Protein 5ILS (pdb70)

Organism: Homo sapiens (NCBI:txid9606)

Foldseek 3Di:
DDDDVNLLVVLAVDCVNVCQKYQPPPAQKIFGNNQQVSQCVVCVVVVNNPTGNVVVVVVVVVCCVVPQKPADPPDDTMIGGHDDPVSVLCVVPVDDNVPDD

Nearest PDB structures (foldseek):
  5ils-assembly1_A  TM=1.010E+00  e=1.008E-20  Homo sapiens
  4co8-assembly1_A  TM=1.002E+00  e=2.000E-18  Homo sapiens
  4avp-assembly2_D  TM=9.724E-01  e=3.808E-17  Homo sapiens
  2ypr-assembly1_A  TM=9.063E-01  e=4.800E-13  Homo sapiens
  1bc8-assembly1_C  TM=9.150E-01  e=1.226E-12  Homo sapiens

Solvent-accessible surface area: 6793 Å² total; per-residue (Å²): 127,60,66,5,34,46,14,0,49,64,20,7,116,64,108,80,18,58,118,1,2,22,86,60,69,164,68,90,9,0,88,1,71,90,20,108,46,0,0,126,76,17,4,115,97,61,130,118,130,68,29,56,26,103,88,3,34,138,39,0,140,135,24,70,109,166,30,18,0,93,78,32,98,88,83,161,60,8,9,83,8,19,120,56,109,127,3,112,87,38,36,58,66,51,100,85,80,205,52,158,228

InterPro domains:
  IPR000418 Ets domain [PF00178] (335-415)
  IPR000418 Ets domain [PR00454] (335-348)
  IPR000418 Ets domain [PR00454] (359-377)
  IPR000418 Ets domain [PR00454] (378-396)
  IPR000418 Ets domain [PR00454] (397-415)
  IPR000418 Ets domain [PS00345] (337-345)
  IPR000418 Ets domain [PS00346] (381-396)
  IPR000418 Ets domain [PS50061] (335-415)
  IPR000418 Ets domain [SM00413] (334-419)
  IPR006715 PEA3-type ETS-domain transcription factor, N-terminal [PF04621] (1-333)
  IPR036388 Winged helix-like DNA-binding domain superfamily [G3DSA:1.10.10.10] (324-441)
  IPR036390 Winged helix DNA-binding domain superfamily [SSF46785] (333-459)
  IPR046328 ETS family [PTHR11849] (162-419)

Structure (mmCIF, N/CA/C/O backbone):
data_5ILS
#
_entry.id   5ILS
#
_cell.length_a   50.186
_cell.length_b   50.186
_cell.length_c   69.332
_cell.angle_alpha   90.000
_cell.angle_beta   90.000
_cell.angle_gamma   120.000
#
_symmetry.space_group_name_H-M   'P 31 2 1'
#
loop_
_entity.id
_entity.type
_entity.pdbx_description
1 polymer 'ETS translocation variant 1'
2 water water
#
loop_
_atom_site.group_PDB
_atom_site.id
_atom_site.type_symbol
_atom_site.label_atom_id
_atom_site.la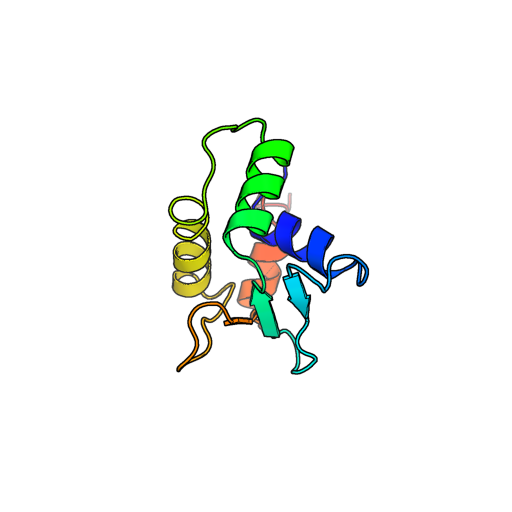bel_alt_id
_atom_site.label_comp_id
_atom_site.label_asym_id
_atom_site.label_entity_id
_atom_site.label_seq_id
_atom_site.pdbx_PDB_ins_code
_atom_site.Cartn_x
_atom_site.Cartn_y
_atom_site.Cartn_z
_atom_site.occupancy
_atom_site.B_iso_or_equiv
_atom_site.auth_seq_id
_atom_site.auth_comp_id
_atom_site.auth_asym_id
_atom_site.auth_atom_id
_atom_site.pdbx_PDB_model_num
ATOM 1 N N . SER A 1 1 ? -19.086 31.234 -18.074 1.00 29.50 334 SER A N 1
ATOM 2 C CA . SER A 1 1 ? -19.514 30.106 -17.253 1.00 31.82 334 SER A CA 1
ATOM 3 C C . SER A 1 1 ? -18.328 29.304 -16.736 1.00 26.47 334 SER A C 1
ATOM 4 O O . SER A 1 1 ? -17.361 29.059 -17.464 1.00 27.12 334 SER A O 1
ATOM 7 N N . LEU A 1 2 ? -18.412 28.892 -15.477 1.00 21.82 335 LEU A N 1
ATOM 8 C CA . LEU A 1 2 ? -17.358 28.084 -14.876 1.00 16.03 335 LEU A CA 1
ATOM 9 C C . LEU A 1 2 ? -17.952 26.927 -14.101 1.00 15.34 335 LEU A C 1
ATOM 10 O O . LEU A 1 2 ? -18.637 27.129 -13.104 1.00 16.70 335 LEU A O 1
ATOM 15 N N . GLN A 1 3 ? -17.709 25.707 -14.546 1.00 12.74 336 GLN A N 1
ATOM 16 C CA . GLN A 1 3 ? -18.199 24.619 -13.727 1.00 16.35 336 GLN A CA 1
ATOM 17 C C . GLN A 1 3 ? -17.058 23.886 -13.055 1.00 10.29 336 GLN A C 1
ATOM 18 O O . GLN A 1 3 ? -15.878 24.171 -13.300 1.00 11.18 336 GLN A O 1
ATOM 24 N N . LEU A 1 4 ? -17.432 22.944 -12.202 1.00 9.85 337 LEU A N 1
ATOM 25 C CA . LEU A 1 4 ? -16.485 22.355 -11.277 1.00 9.05 337 LEU A CA 1
ATOM 26 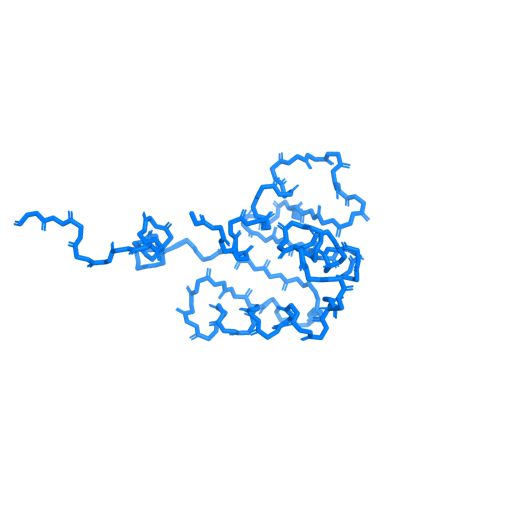C C . LEU A 1 4 ? -15.311 21.701 -11.982 1.00 8.98 337 LEU A C 1
ATOM 27 O O . LEU A 1 4 ? -14.171 21.895 -11.565 1.00 8.65 337 LEU A O 1
ATOM 32 N N . TRP A 1 5 ? -15.556 20.940 -13.050 1.00 7.48 338 TRP A N 1
ATOM 33 C CA . TRP A 1 5 ? -14.420 20.244 -13.668 1.00 8.93 338 TRP A CA 1
ATOM 34 C C . TRP A 1 5 ? -13.379 21.237 -14.168 1.00 8.63 338 TRP A C 1
ATOM 35 O O . TRP A 1 5 ? -12.176 21.005 -14.048 1.00 8.81 338 TRP A O 1
ATOM 46 N N . GLN A 1 6 ? -13.849 22.359 -14.709 1.00 9.83 339 GLN A N 1
ATOM 47 C CA . GLN A 1 6 ? -12.941 23.399 -15.196 1.00 8.91 339 GLN A CA 1
ATOM 48 C C . GLN A 1 6 ? -12.164 24.028 -14.045 1.00 8.56 339 GLN A C 1
ATOM 49 O O . GLN A 1 6 ? -10.953 24.248 -14.143 1.00 8.84 339 GLN A O 1
ATOM 55 N N . PHE A 1 7 ? -12.867 24.314 -12.960 1.00 9.12 340 PHE A N 1
ATOM 56 C CA . PHE A 1 7 ? -12.235 24.863 -11.774 1.00 8.16 340 PHE A CA 1
ATOM 57 C C . PHE A 1 7 ? -11.115 23.944 -11.270 1.00 7.80 340 PHE A C 1
ATOM 58 O O . PHE A 1 7 ? -10.014 24.399 -10.923 1.00 8.47 340 PHE A O 1
ATOM 66 N N . LEU A 1 8 ? -11.401 22.647 -11.209 1.00 7.54 341 LEU A N 1
ATOM 67 C CA . LEU A 1 8 ? -10.385 21.702 -10.768 1.00 8.15 341 LEU A CA 1
ATOM 68 C C . LEU A 1 8 ? -9.164 21.731 -11.680 1.00 8.32 341 LEU A C 1
ATOM 69 O O . LEU A 1 8 ? -8.027 21.726 -11.199 1.00 8.61 341 LEU A O 1
ATOM 74 N N . VAL A 1 9 ? -9.391 21.757 -12.988 1.00 8.31 342 VAL A N 1
ATOM 75 C CA . VAL A 1 9 ? -8.283 21.851 -13.927 1.00 8.15 342 VAL A CA 1
ATOM 76 C C . VAL A 1 9 ? -7.460 23.136 -13.738 1.00 8.31 342 VAL A C 1
ATOM 77 O O . VAL A 1 9 ? -6.229 23.094 -13.794 1.00 8.64 342 VAL A O 1
ATOM 81 N N . ALA A 1 10 ? -8.129 24.262 -13.488 1.00 8.57 343 ALA A N 1
ATOM 82 C CA . ALA A 1 10 ? -7.406 25.499 -13.184 1.00 8.31 343 ALA A CA 1
ATOM 83 C C . ALA A 1 10 ? -6.502 25.354 -11.953 1.00 7.92 343 ALA A C 1
ATOM 84 O O . ALA A 1 10 ? -5.365 25.817 -11.959 1.00 10.22 343 ALA A O 1
ATOM 86 N N . LEU A 1 11 ? -7.007 24.717 -10.900 1.00 8.40 344 LEU A N 1
ATOM 87 C CA . LEU A 1 11 ? -6.194 24.478 -9.702 1.00 7.84 344 LEU A CA 1
ATOM 88 C C . LEU A 1 11 ? -5.047 23.514 -9.996 1.00 8.47 344 LEU A C 1
ATOM 89 O O . LEU A 1 11 ? -3.911 23.730 -9.552 1.00 9.36 344 LEU A O 1
ATOM 94 N N . LEU A 1 12 ? -5.348 22.455 -10.737 1.00 8.15 345 LEU A N 1
ATOM 95 C CA . LEU A 1 12 ? -4.361 21.431 -11.059 1.00 8.68 345 LEU A CA 1
ATOM 96 C C . LEU A 1 12 ? -3.232 21.948 -11.946 1.00 7.82 345 LEU A C 1
ATOM 97 O O . LEU A 1 12 ? -2.104 21.467 -11.860 1.00 10.02 345 LEU A O 1
ATOM 102 N N . ASP A 1 13 ? -3.541 22.919 -12.797 1.00 7.23 346 ASP A N 1
ATOM 103 C CA . ASP A 1 13 ? -2.541 23.430 -13.723 1.00 7.74 346 ASP A CA 1
ATOM 104 C C . ASP A 1 13 ? -1.397 24.129 -12.990 1.00 7.41 346 ASP A C 1
ATOM 105 O O . ASP A 1 13 ? -0.264 24.164 -13.490 1.00 8.23 346 ASP A O 1
ATOM 110 N N . ASP A 1 14 ? -1.690 24.683 -11.816 1.00 7.71 347 ASP A N 1
ATOM 111 C CA . ASP A 1 14 ? -0.695 25.407 -11.034 1.00 9.50 347 ASP A CA 1
ATOM 112 C C . ASP A 1 14 ? -0.097 24.448 -9.993 1.00 10.22 347 ASP A C 1
ATOM 113 O O . ASP A 1 14 ? -0.768 24.088 -9.022 1.00 9.84 347 ASP A O 1
ATOM 118 N N . PRO A 1 15 ? 1.167 24.031 -10.183 1.00 9.25 348 PRO A N 1
ATOM 119 C CA . PRO A 1 15 ? 1.702 23.023 -9.257 1.00 11.05 348 PRO A CA 1
ATOM 120 C C . PRO A 1 15 ? 1.924 23.561 -7.844 1.00 13.61 348 PRO A C 1
ATOM 121 O O . PRO A 1 15 ? 2.148 22.768 -6.921 1.00 14.92 348 PRO A O 1
ATOM 125 N N . SER A 1 16 ? 1.853 24.873 -7.661 1.00 12.43 349 SER A N 1
ATOM 126 C CA . SER A 1 16 ? 1.973 25.436 -6.321 1.00 15.21 349 SER A CA 1
ATOM 127 C C . SER A 1 16 ? 0.747 25.119 -5.457 1.00 12.47 349 SER A C 1
ATOM 128 O O . SER A 1 16 ? 0.724 25.417 -4.260 1.00 14.95 349 SER A O 1
ATOM 131 N N . ASN A 1 17 ? -0.268 24.499 -6.056 1.00 10.74 350 ASN A N 1
ATOM 132 C CA . ASN A 1 17 ? -1.432 24.028 -5.310 1.00 11.40 350 ASN A CA 1
ATOM 133 C C . ASN A 1 17 ? -1.322 22.564 -4.888 1.00 8.23 350 ASN A C 1
ATOM 134 O O . ASN A 1 17 ? -2.287 22.005 -4.358 1.00 9.48 350 ASN A O 1
ATOM 139 N N A SER A 1 18 ? -0.146 21.979 -5.097 0.48 9.38 351 SER A N 1
ATOM 140 N N B SER A 1 18 ? -0.158 21.958 -5.116 0.52 9.63 351 SER A N 1
ATOM 141 C CA A SER A 1 18 ? 0.072 20.543 -4.935 0.48 10.63 351 SER A CA 1
ATOM 142 C CA B SER A 1 18 ? 0.021 20.515 -4.935 0.52 10.23 351 SER A CA 1
ATOM 143 C C A SER A 1 18 ? -0.201 20.032 -3.526 0.48 12.05 351 SER A C 1
ATOM 144 C C B SER A 1 18 ? -0.246 20.027 -3.518 0.52 12.11 351 SER A C 1
ATOM 145 O O A SER A 1 18 ? -0.398 18.837 -3.332 0.48 13.31 351 SER A O 1
ATOM 146 O O B SER A 1 18 ? -0.479 18.842 -3.310 0.52 13.81 351 SER A O 1
ATOM 151 N N . HIS A 1 19 ? -0.201 20.928 -2.545 1.00 10.07 352 HIS A N 1
ATOM 152 C CA . HIS A 1 19 ? -0.430 20.536 -1.158 1.00 10.25 352 HIS A CA 1
ATOM 153 C C . HIS A 1 19 ? -1.915 20.329 -0.852 1.00 11.59 352 HIS A C 1
ATOM 154 O O . HIS A 1 19 ? -2.268 19.856 0.234 1.00 13.35 352 HIS A O 1
ATOM 161 N N . PHE A 1 20 ? -2.798 20.686 -1.785 1.00 10.33 353 PHE A N 1
ATOM 162 C CA . PHE A 1 20 ? -4.212 20.362 -1.614 1.00 9.43 353 PHE A CA 1
ATOM 163 C C . PHE A 1 20 ? -4.882 19.661 -2.791 1.00 9.66 353 PHE A C 1
ATOM 164 O O . PHE A 1 20 ? -5.897 18.997 -2.602 1.00 10.27 353 PHE A O 1
ATOM 172 N N . ILE A 1 21 ? -4.323 19.803 -3.991 1.00 9.94 354 ILE A N 1
ATOM 173 C CA . ILE A 1 21 ? -4.842 19.090 -5.154 1.00 9.51 354 ILE A CA 1
ATOM 174 C C . ILE A 1 21 ? -3.720 18.942 -6.174 1.00 9.71 354 ILE A C 1
ATOM 175 O O . ILE A 1 21 ? -2.984 19.897 -6.426 1.00 11.26 354 ILE A O 1
ATOM 180 N N . ALA A 1 22 ? -3.570 17.750 -6.749 1.00 9.47 355 ALA A N 1
ATOM 181 C CA . ALA A 1 22 ? -2.415 17.514 -7.605 1.00 10.28 355 ALA A CA 1
ATOM 182 C C . ALA A 1 22 ? -2.665 16.465 -8.667 1.00 11.23 355 ALA A C 1
ATOM 183 O O . ALA A 1 22 ? -3.325 15.464 -8.408 1.00 11.77 355 ALA A O 1
ATOM 185 N N . TRP A 1 23 ? -2.106 16.689 -9.855 1.00 10.61 356 TRP A N 1
ATOM 186 C CA . TRP A 1 23 ? -1.992 15.626 -10.849 1.00 11.11 356 TRP A CA 1
ATOM 187 C C . TRP A 1 23 ? -1.035 14.611 -10.246 1.00 13.39 356 TRP A C 1
ATOM 188 O O . TRP A 1 23 ? 0.051 14.985 -9.786 1.00 14.84 356 TRP A O 1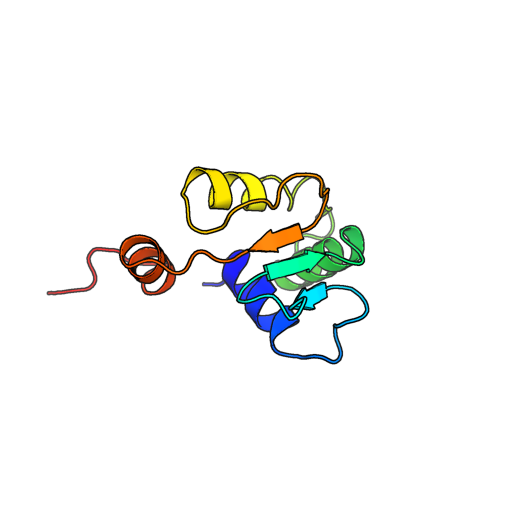
ATOM 199 N N . THR A 1 24 ? -1.413 13.337 -10.232 1.00 12.54 357 THR A N 1
ATOM 200 C CA . THR A 1 24 ? -0.591 12.336 -9.553 1.00 15.54 357 THR A CA 1
ATOM 201 C C . THR A 1 24 ? 0.623 11.925 -10.382 1.00 17.72 357 THR A C 1
ATOM 202 O O . THR A 1 24 ? 1.592 11.384 -9.849 1.00 19.76 357 THR A O 1
ATOM 209 N N . GLY A 1 25 ? 0.563 12.159 -11.686 1.00 15.56 358 GLY A N 1
ATOM 210 C CA . GLY A 1 25 ? 1.634 11.738 -12.574 1.00 18.54 358 GLY A CA 1
ATOM 211 C C . GLY A 1 25 ? 1.274 10.499 -13.377 1.00 24.18 358 GLY A C 1
ATOM 212 O O . GLY A 1 25 ? 1.980 10.129 -14.316 1.00 25.91 358 GLY A O 1
ATOM 213 N N . ARG A 1 26 ? 0.180 9.847 -13.002 1.00 17.33 359 ARG A N 1
ATOM 214 C CA . ARG A 1 26 ? -0.336 8.711 -13.756 1.00 17.53 359 ARG A CA 1
ATOM 215 C C . ARG A 1 26 ? -1.395 9.187 -14.747 1.00 16.05 359 ARG A C 1
ATOM 216 O O . ARG A 1 26 ? -2.587 9.229 -14.426 1.00 16.73 359 ARG A O 1
ATOM 224 N N . GLY A 1 27 ? -0.959 9.547 -15.951 1.00 15.32 360 GLY A N 1
ATOM 225 C CA . GLY A 1 27 ? -1.880 10.005 -16.978 1.00 14.35 360 GLY A CA 1
ATOM 226 C C . GLY A 1 27 ? -2.676 11.222 -16.536 1.00 13.36 360 GLY A C 1
ATOM 227 O O . GLY A 1 27 ? -2.099 12.250 -16.165 1.00 13.32 360 GLY A O 1
ATOM 228 N N A MET A 1 28 ? -4.001 11.101 -16.569 0.67 13.16 361 MET A N 1
ATOM 229 N N B MET A 1 28 ? -4.000 11.098 -16.566 0.33 12.87 361 MET A N 1
ATOM 230 C CA A MET A 1 28 ? -4.897 12.196 -16.203 0.67 11.50 361 MET A CA 1
ATOM 231 C CA B MET A 1 28 ? -4.895 12.196 -16.211 0.33 11.72 361 MET A CA 1
ATOM 232 C C A MET A 1 28 ? -5.477 12.014 -14.804 0.67 11.06 361 MET A C 1
ATOM 233 C C B MET A 1 28 ? -5.471 12.023 -14.806 0.33 11.22 361 MET A C 1
ATOM 234 O O A MET A 1 28 ? -6.529 12.571 -14.473 0.67 10.74 361 MET A O 1
ATOM 235 O O B MET A 1 28 ? -6.517 12.586 -14.478 0.33 10.84 361 MET A O 1
ATOM 244 N N . GLU A 1 29 ? -4.782 11.246 -13.976 1.00 11.41 362 GLU A N 1
ATOM 245 C CA . GLU A 1 29 ? -5.222 10.994 -12.611 1.00 12.00 362 GLU A CA 1
ATOM 246 C C . GLU A 1 29 ? -4.882 12.181 -11.709 1.00 11.58 362 GLU A C 1
ATOM 247 O O . GLU A 1 29 ? -3.822 12.793 -11.849 1.00 11.64 362 GLU A O 1
ATOM 253 N N . PHE A 1 30 ? -5.795 12.524 -10.803 1.00 9.81 363 PHE A N 1
ATOM 254 C CA . PHE A 1 30 ? -5.557 13.596 -9.842 1.00 9.53 363 PHE A CA 1
ATOM 255 C C . PHE A 1 30 ? -6.081 13.187 -8.481 1.00 9.61 363 PHE A C 1
ATOM 256 O O . PHE A 1 30 ? -6.965 12.330 -8.370 1.00 11.21 363 PHE A O 1
ATOM 264 N N . LYS A 1 31 ? -5.519 13.799 -7.446 1.00 10.63 364 LYS A N 1
ATOM 265 C CA . LYS A 1 31 ? -5.901 13.493 -6.072 1.00 11.01 364 LYS A CA 1
ATOM 266 C C . LYS A 1 31 ? -6.291 14.761 -5.335 1.00 11.81 364 LYS A C 1
ATOM 267 O O . LYS A 1 31 ? -5.627 15.802 -5.443 1.00 11.61 364 LYS A O 1
ATOM 273 N N . LEU A 1 32 ? -7.382 14.669 -4.585 1.00 11.43 365 LEU A N 1
ATOM 274 C CA . LEU A 1 32 ? -7.779 15.740 -3.691 1.00 12.46 365 LEU A CA 1
ATOM 275 C C . LEU A 1 32 ? -7.069 15.460 -2.382 1.00 13.01 365 LEU A C 1
ATOM 276 O O . LEU A 1 32 ? -7.533 14.663 -1.559 1.00 14.43 365 LEU A O 1
ATOM 281 N N . ILE A 1 33 ? -5.925 16.103 -2.205 1.00 11.95 366 ILE A N 1
ATOM 282 C CA . ILE A 1 33 ? -5.099 15.894 -1.031 1.00 12.89 366 ILE A CA 1
ATOM 283 C C . ILE A 1 33 ? -5.759 16.481 0.210 1.00 13.29 366 ILE A C 1
ATOM 284 O O . ILE A 1 33 ? -5.705 15.891 1.291 1.00 14.32 366 ILE A O 1
ATOM 289 N N . GLU A 1 34 ? -6.399 17.637 0.052 1.00 11.51 367 GLU A N 1
ATOM 290 C CA . GLU A 1 34 ? -7.181 18.237 1.125 1.00 13.38 367 GLU A CA 1
ATOM 291 C C . GLU A 1 34 ? -8.569 18.563 0.599 1.00 12.69 367 GLU A C 1
ATOM 292 O O . GLU A 1 34 ? -8.816 19.681 0.143 1.00 11.79 367 GLU A O 1
ATOM 298 N N . PRO A 1 35 ? -9.480 17.581 0.657 1.00 10.55 368 PRO A N 1
ATOM 299 C CA . PRO A 1 35 ? -10.802 17.751 0.048 1.00 11.63 368 PRO A CA 1
ATOM 300 C C . PRO A 1 35 ? -11.562 18.972 0.550 1.00 12.19 368 PRO A C 1
ATOM 301 O O . PRO A 1 35 ? -12.196 19.659 -0.255 1.00 11.13 368 PRO A O 1
ATOM 305 N N . GLU A 1 36 ? -11.510 19.263 1.845 1.00 11.67 369 GLU A N 1
ATOM 306 C CA . GLU A 1 36 ? -12.241 20.421 2.338 1.00 11.19 369 GLU A CA 1
ATOM 307 C C . GLU A 1 36 ? -11.612 21.742 1.896 1.00 10.61 369 GLU A C 1
ATOM 308 O O . GLU A 1 36 ? -12.311 22.746 1.775 1.00 11.70 369 GLU A O 1
ATOM 314 N N . GLU A 1 37 ? -10.303 21.750 1.646 1.00 11.16 370 GLU A N 1
ATOM 315 C CA . GLU A 1 37 ? -9.673 22.959 1.122 1.00 9.77 370 GLU A CA 1
ATOM 316 C C . GLU A 1 37 ? -10.059 23.212 -0.339 1.00 10.33 370 GLU A C 1
ATOM 317 O O . GLU A 1 37 ? -10.308 24.354 -0.739 1.00 11.90 370 GLU A O 1
ATOM 323 N N . VAL A 1 38 ? -10.116 22.143 -1.132 1.00 9.66 371 VAL A N 1
ATOM 324 C CA . VAL A 1 38 ? -10.626 22.266 -2.497 1.00 10.27 371 VAL A CA 1
ATOM 325 C C . VAL A 1 38 ? -12.050 22.836 -2.452 1.00 9.51 371 VAL A C 1
ATOM 326 O O . VAL A 1 38 ? -12.395 23.759 -3.200 1.00 9.60 371 VAL A O 1
ATOM 330 N N . ALA A 1 39 ? -12.868 22.311 -1.544 1.00 10.32 372 ALA A N 1
ATOM 331 C CA . ALA A 1 39 ? -14.236 22.791 -1.412 1.00 10.61 372 ALA A CA 1
ATOM 332 C C . ALA A 1 39 ? -14.292 24.244 -0.955 1.00 10.61 372 ALA A C 1
ATOM 333 O O . ALA A 1 39 ? -15.115 25.022 -1.441 1.00 10.96 372 ALA A O 1
ATOM 335 N N . ARG A 1 40 ? -13.430 24.612 -0.015 1.00 10.86 373 ARG A N 1
ATOM 336 C CA . ARG A 1 40 ? -13.393 25.994 0.442 1.00 11.74 373 ARG A CA 1
ATOM 337 C C . ARG A 1 40 ? -13.093 26.944 -0.714 1.00 12.47 373 ARG A C 1
ATOM 338 O O . ARG A 1 40 ? -13.728 27.993 -0.857 1.00 13.67 373 ARG A O 1
ATOM 346 N N . ARG A 1 41 ? -12.126 26.578 -1.547 1.00 12.59 374 ARG A N 1
ATOM 347 C CA . ARG A 1 41 ? -11.777 27.421 -2.682 1.00 11.91 374 ARG A CA 1
ATOM 348 C C . ARG A 1 41 ? -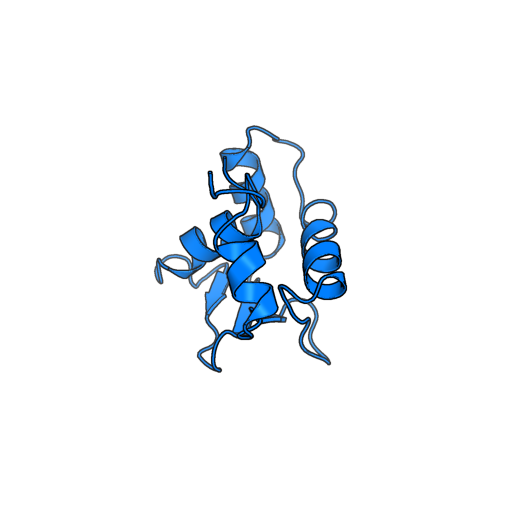12.888 27.493 -3.729 1.00 10.35 374 ARG A C 1
ATOM 349 O O . ARG A 1 41 ? -13.107 28.539 -4.342 1.00 12.27 374 ARG A O 1
ATOM 357 N N . TRP A 1 42 ? -13.597 26.386 -3.936 1.00 9.97 375 TRP A N 1
ATOM 358 C CA . TRP A 1 42 ? -14.734 26.380 -4.853 1.00 10.51 375 TRP A CA 1
ATOM 359 C C . TRP A 1 42 ? -15.821 27.321 -4.328 1.00 10.04 375 TRP A C 1
ATOM 360 O O . TRP A 1 42 ? -16.442 28.066 -5.095 1.00 11.79 375 TRP A O 1
ATOM 371 N N . GLY A 1 43 ? -16.027 27.311 -3.014 1.00 9.26 376 GLY A N 1
ATOM 372 C CA . GLY A 1 43 ? -16.994 28.197 -2.384 1.00 10.65 376 GLY A CA 1
ATOM 373 C C . GLY A 1 43 ? -16.633 29.660 -2.555 1.00 12.83 376 GLY A C 1
ATOM 374 O O . GLY A 1 43 ? -17.502 30.502 -2.771 1.00 12.38 376 GLY A O 1
ATOM 375 N N . ILE A 1 44 ? -15.350 29.977 -2.434 1.00 13.85 377 ILE A N 1
ATOM 376 C CA . ILE A 1 44 ? -14.904 31.342 -2.681 1.00 14.82 377 ILE A CA 1
ATOM 377 C C . ILE A 1 44 ? -15.161 31.719 -4.143 1.00 13.60 377 ILE A C 1
ATOM 378 O O . ILE A 1 44 ? -15.708 32.786 -4.444 1.00 16.40 377 ILE A O 1
ATOM 383 N N . GLN A 1 45 ? -14.778 30.830 -5.053 1.00 12.13 378 GLN A N 1
ATOM 384 C CA . GLN A 1 45 ? -14.984 31.070 -6.471 1.00 13.18 378 GLN A CA 1
ATOM 385 C C . GLN A 1 45 ? -16.442 31.362 -6.828 1.00 13.59 378 GLN A C 1
ATOM 386 O O . GLN A 1 45 ? -16.721 32.237 -7.645 1.00 16.49 378 GLN A O 1
ATOM 392 N N . LYS A 1 46 ? -17.371 30.628 -6.214 1.00 12.60 379 LYS A N 1
ATOM 393 C CA . LYS A 1 46 ? -18.788 30.720 -6.570 1.00 12.43 379 LYS A CA 1
ATOM 394 C C . LYS A 1 46 ? -19.609 31.577 -5.604 1.00 12.26 379 LYS A C 1
ATOM 395 O O . LYS A 1 46 ? -20.832 31.661 -5.732 1.00 14.43 379 LYS A O 1
ATOM 401 N N A ASN A 1 47 ? -18.930 32.226 -4.660 0.71 13.45 380 ASN A N 1
ATOM 402 N N B ASN A 1 47 ? -18.936 32.189 -4.632 0.29 13.62 380 ASN A N 1
ATOM 403 C CA A ASN A 1 47 ? -19.604 32.982 -3.607 0.71 14.75 380 ASN A CA 1
ATOM 404 C CA B ASN A 1 47 ? -19.612 32.999 -3.621 0.29 14.82 380 ASN A CA 1
ATOM 405 C C A ASN A 1 47 ? -20.665 32.137 -2.916 0.71 13.62 380 ASN A C 1
ATOM 406 C C B ASN A 1 47 ? -20.618 32.187 -2.804 0.29 14.19 380 ASN A C 1
ATOM 407 O O A ASN A 1 47 ? -21.825 32.539 -2.786 0.71 15.37 380 ASN A O 1
ATOM 408 O O B ASN A 1 47 ? -21.693 32.676 -2.455 0.29 15.17 380 ASN A O 1
ATOM 417 N N . ARG A 1 48 ? -20.252 30.944 -2.506 1.00 13.27 381 ARG A N 1
ATOM 418 C CA . ARG A 1 48 ? -21.099 30.033 -1.751 1.00 12.83 381 ARG A CA 1
ATOM 419 C C . ARG A 1 48 ? -20.346 29.685 -0.470 1.00 12.84 381 ARG A C 1
ATOM 420 O O . ARG A 1 48 ? -19.666 28.660 -0.399 1.00 12.32 381 ARG A O 1
ATOM 428 N N . PRO A 1 49 ? -20.453 30.550 0.552 1.00 13.25 382 PRO A N 1
ATOM 429 C CA . PRO A 1 49 ? -19.633 30.368 1.753 1.00 15.76 382 PRO A CA 1
ATOM 430 C C . PRO A 1 49 ? -19.942 29.083 2.519 1.00 14.10 382 PRO A C 1
ATOM 431 O O . PRO A 1 49 ? -19.103 28.652 3.310 1.00 14.89 382 PRO A O 1
ATOM 435 N N . ALA A 1 50 ? -21.103 28.477 2.293 1.00 13.35 383 ALA A N 1
ATOM 436 C CA . ALA A 1 50 ? -21.432 27.226 2.971 1.00 12.49 383 ALA A CA 1
ATOM 437 C C . ALA A 1 50 ? -21.066 25.995 2.140 1.00 11.02 383 ALA A C 1
ATOM 438 O O . ALA A 1 50 ? -21.524 24.893 2.430 1.00 11.92 383 ALA A O 1
ATOM 440 N N . MET A 1 51 ? -20.240 26.184 1.114 1.00 10.86 384 MET A N 1
ATOM 441 C CA . MET A 1 51 ? -19.729 25.066 0.341 1.00 12.17 384 MET A CA 1
ATOM 442 C C . MET A 1 51 ? -18.907 24.153 1.241 1.00 12.41 384 MET A C 1
ATOM 443 O O . MET A 1 51 ? -18.227 24.619 2.159 1.00 13.84 384 MET A O 1
ATOM 448 N N . ASN A 1 52 ? -18.959 22.854 0.976 1.00 10.56 385 ASN A N 1
ATOM 449 C CA . ASN A 1 52 ? -18.122 21.897 1.684 1.00 9.77 385 ASN A CA 1
ATOM 450 C C . ASN A 1 52 ? -17.891 20.702 0.778 1.00 9.27 385 ASN A C 1
ATOM 451 O O . ASN A 1 52 ? -18.440 20.644 -0.336 1.00 9.22 385 ASN A O 1
ATOM 456 N N . TYR A 1 53 ? -17.074 19.755 1.215 1.00 9.00 386 TYR A N 1
ATOM 457 C CA . TYR A 1 53 ? -16.782 18.631 0.347 1.00 9.58 386 TYR A CA 1
ATOM 458 C C . TYR A 1 53 ? -17.987 17.729 0.080 1.00 10.09 386 TYR A C 1
ATOM 459 O O . TYR A 1 53 ? -18.107 17.176 -1.015 1.00 10.03 386 TYR A O 1
ATOM 468 N N . ASP A 1 54 ? -18.881 17.580 1.053 1.00 10.31 387 ASP A N 1
ATOM 469 C CA . ASP A 1 54 ? -20.062 16.769 0.835 1.00 9.56 387 ASP A CA 1
ATOM 470 C C . ASP A 1 54 ? -20.802 17.284 -0.398 1.00 9.92 387 ASP A C 1
ATOM 471 O O . ASP A 1 54 ? -21.193 16.501 -1.280 1.00 9.75 387 ASP A O 1
ATOM 476 N N . LYS A 1 55 ? -20.994 18.597 -0.450 1.00 7.86 388 LYS A N 1
ATOM 477 C CA . LYS A 1 55 ? -21.658 19.225 -1.588 1.00 9.06 388 LYS A CA 1
ATOM 478 C C . LYS A 1 55 ? -20.869 19.068 -2.881 1.00 9.46 388 LYS A C 1
ATOM 479 O O . LYS A 1 55 ? -21.416 18.664 -3.913 1.00 10.38 388 LYS A O 1
ATOM 485 N N . LEU A 1 56 ? -19.587 19.410 -2.840 1.00 8.68 389 LEU A N 1
ATOM 486 C CA . LEU A 1 56 ? -18.741 19.318 -4.023 1.00 9.42 389 LEU A CA 1
ATOM 487 C C . LEU A 1 56 ? -18.713 17.889 -4.569 1.00 9.92 389 LEU A C 1
ATOM 488 O O . LEU A 1 56 ? -18.749 17.676 -5.786 1.00 10.48 389 LEU A O 1
ATOM 493 N N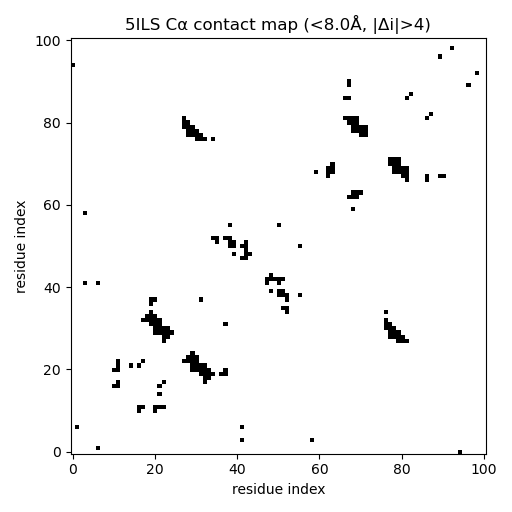 A SER A 1 57 ? -18.666 16.909 -3.674 0.88 10.02 390 SER A N 1
ATOM 494 N N B SER A 1 57 ? -18.683 16.919 -3.660 0.12 10.57 390 SER A N 1
ATOM 495 C CA A SER A 1 57 ? -18.542 15.513 -4.080 0.88 11.16 390 SER A CA 1
ATOM 496 C CA B SER A 1 57 ? -18.570 15.507 -4.022 0.12 11.31 390 SER A CA 1
ATOM 497 C C A SER A 1 57 ? -19.709 15.030 -4.939 0.88 9.73 390 SER A C 1
ATOM 498 C C B SER A 1 57 ? -19.722 14.999 -4.888 0.12 10.37 390 SER A C 1
ATOM 499 O O A SER A 1 57 ? -19.545 14.105 -5.736 0.88 10.58 390 SER A O 1
ATOM 500 O O B SER A 1 57 ? -19.558 14.031 -5.632 0.12 10.56 390 SER A O 1
ATOM 505 N N . ARG A 1 58 ? -20.885 15.636 -4.787 1.00 8.87 391 ARG A N 1
ATOM 506 C CA . ARG A 1 58 ? -22.015 15.250 -5.627 1.00 9.17 391 ARG A CA 1
ATOM 507 C C . ARG A 1 58 ? -21.682 15.460 -7.094 1.00 8.42 391 ARG A C 1
ATOM 508 O O . ARG A 1 58 ? -22.038 14.642 -7.939 1.00 9.72 391 ARG A O 1
ATOM 516 N N . SER A 1 59 ? -20.983 16.552 -7.395 1.00 8.14 392 SER A N 1
ATOM 517 C CA . SER A 1 59 ? -20.610 16.838 -8.774 1.00 8.70 392 SER A CA 1
ATOM 518 C C . SER A 1 59 ? -19.580 15.845 -9.297 1.00 9.74 392 SER A C 1
ATOM 519 O O . SER A 1 59 ? -19.640 15.445 -10.458 1.00 9.24 392 SER A O 1
ATOM 522 N N . LEU A 1 60 ? -18.639 15.435 -8.448 1.00 8.68 393 LEU A N 1
ATOM 523 C CA . LEU A 1 60 ? -17.689 14.405 -8.859 1.00 9.35 393 LEU A CA 1
ATOM 524 C C . LEU A 1 60 ? -18.427 13.129 -9.256 1.00 8.36 393 LEU A C 1
ATOM 525 O O . LEU A 1 60 ? -18.111 12.530 -10.288 1.00 9.30 393 LEU A O 1
ATOM 530 N N . ARG A 1 61 ? -19.420 12.718 -8.464 1.00 8.38 394 ARG A N 1
ATOM 531 C CA . ARG A 1 61 ? -20.211 11.545 -8.810 1.00 9.25 394 A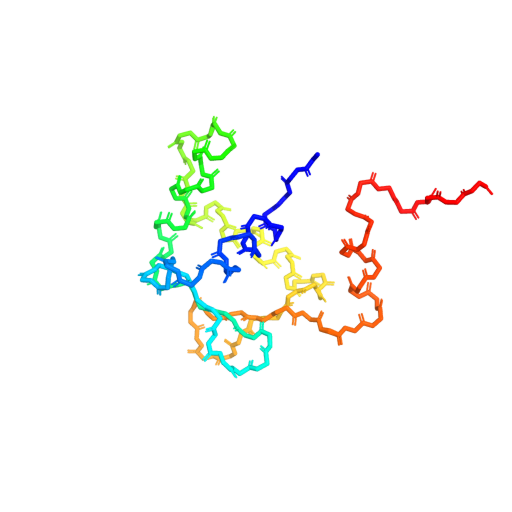RG A CA 1
ATOM 532 C C . ARG A 1 61 ? -20.995 11.743 -10.102 1.00 9.92 394 ARG A C 1
ATOM 533 O O . ARG A 1 61 ? -21.049 10.841 -10.938 1.00 9.73 394 ARG A O 1
ATOM 541 N N . TYR A 1 62 ? -21.607 12.910 -10.279 1.00 7.69 395 TYR A N 1
ATOM 542 C CA . TYR A 1 62 ? -22.295 13.174 -11.541 1.00 6.98 395 TYR A CA 1
ATOM 543 C C . TYR A 1 62 ? -21.335 13.041 -12.732 1.00 8.97 395 TYR A C 1
ATOM 544 O O . TYR A 1 62 ? -21.699 12.487 -13.775 1.00 8.04 395 TYR A O 1
ATOM 553 N N . TYR A 1 63 ? -20.118 13.554 -12.584 1.00 8.52 396 TYR A N 1
ATOM 554 C CA . TYR A 1 63 ? -19.145 13.461 -13.669 1.00 7.30 396 TYR A CA 1
ATOM 555 C C . TYR A 1 63 ? -18.718 12.031 -13.937 1.00 8.10 396 TYR A C 1
ATOM 556 O O . TYR A 1 63 ? -18.551 11.649 -15.105 1.00 9.90 396 TYR A O 1
ATOM 565 N N . TYR A 1 64 ? -18.501 11.219 -12.907 1.00 8.53 397 TYR A N 1
ATOM 566 C CA . TYR A 1 64 ? -18.108 9.864 -13.255 1.00 9.41 397 TYR A CA 1
ATOM 567 C C . TYR A 1 64 ? -19.272 9.018 -13.749 1.00 12.05 397 TYR A C 1
ATOM 568 O O . TYR A 1 64 ? -19.085 8.164 -14.614 1.00 11.67 397 TYR A O 1
ATOM 577 N N . GLU A 1 65 ? -20.481 9.293 -13.275 1.00 9.68 398 GLU A N 1
ATOM 578 C CA . GLU A 1 65 ? -21.639 8.606 -13.841 1.00 11.84 398 GLU A CA 1
ATOM 579 C C . GLU A 1 65 ? -21.820 8.944 -15.327 1.00 11.90 398 GLU A C 1
ATOM 580 O O . GLU A 1 65 ? -22.302 8.105 -16.103 1.00 14.06 398 GLU A O 1
ATOM 586 N N . LYS A 1 66 ? -21.418 10.149 -15.729 1.00 10.92 399 LYS A N 1
ATOM 587 C CA . LYS A 1 66 ? -21.510 10.569 -17.126 1.00 11.47 399 LYS A CA 1
ATOM 588 C C . LYS A 1 66 ? -20.278 10.204 -17.943 1.00 11.32 399 LYS A C 1
ATOM 589 O O . LYS A 1 66 ? -20.245 10.435 -19.158 1.00 10.96 399 LYS A O 1
ATOM 595 N N . GLY A 1 67 ? -19.263 9.642 -17.299 1.00 11.37 400 GLY A N 1
ATOM 596 C CA . GLY A 1 67 ? -18.061 9.252 -18.020 1.00 10.08 400 GLY A CA 1
ATOM 597 C C . GLY A 1 67 ? -17.166 10.408 -18.437 1.00 9.72 400 GLY A C 1
ATOM 598 O O . GLY A 1 67 ? -16.393 10.291 -19.396 1.00 9.96 400 GLY A O 1
ATOM 599 N N . ILE A 1 68 ? -17.247 11.518 -17.710 1.00 10.77 401 ILE A N 1
ATOM 600 C CA . ILE A 1 68 ? -16.337 12.638 -17.892 1.00 11.28 401 ILE A CA 1
ATOM 601 C C . ILE A 1 68 ? -15.123 12.428 -16.989 1.00 10.14 401 ILE A C 1
ATOM 602 O O . ILE A 1 68 ? -14.004 12.813 -17.328 1.00 11.11 401 ILE A O 1
ATOM 607 N N . MET A 1 69 ? -15.363 11.804 -15.841 1.00 9.48 402 MET A N 1
ATOM 608 C CA . MET A 1 69 ? -14.294 11.375 -14.946 1.00 9.04 402 MET A CA 1
ATOM 609 C C . MET A 1 69 ? -14.483 9.903 -14.676 1.00 9.97 402 MET A C 1
ATOM 610 O O . MET A 1 69 ? -15.543 9.335 -14.988 1.00 11.63 402 MET A O 1
ATOM 615 N N . GLN A 1 70 ? -13.454 9.279 -14.121 1.00 10.76 403 GLN A N 1
ATOM 616 C CA . GLN A 1 70 ? -13.609 7.972 -13.505 1.00 12.12 403 GLN A CA 1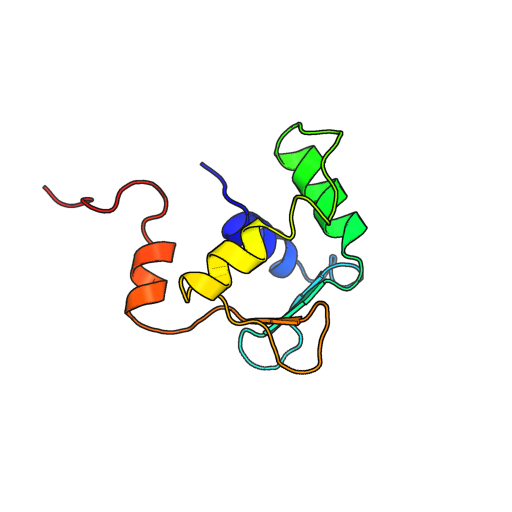
ATOM 617 C C . GLN A 1 70 ? -13.083 8.050 -12.088 1.00 14.60 403 GLN A C 1
ATOM 618 O O . GLN A 1 70 ? -12.129 8.769 -11.809 1.00 14.68 403 GLN A O 1
ATOM 624 N N A LYS A 1 71 ? -13.707 7.319 -11.171 0.49 13.10 404 LYS A N 1
ATOM 625 N N B LYS A 1 71 ? -13.724 7.321 -11.185 0.51 13.21 404 LYS A N 1
ATOM 626 C CA A LYS A 1 71 ? -13.212 7.283 -9.802 0.49 14.31 404 LYS A CA 1
ATOM 627 C CA B LYS A 1 71 ? -13.235 7.224 -9.825 0.51 14.35 404 LYS A CA 1
ATOM 628 C C A LYS A 1 71 ? -12.319 6.064 -9.615 0.49 16.26 404 LYS A C 1
ATOM 629 C C B LYS A 1 71 ? -12.239 6.078 -9.796 0.51 16.17 404 LYS A C 1
ATOM 630 O O A LYS A 1 71 ? -12.737 4.934 -9.865 0.49 19.57 404 LYS A O 1
ATOM 631 O O B LYS A 1 71 ? -12.497 5.009 -10.350 0.51 15.78 404 LYS A O 1
ATOM 642 N N . VAL A 1 72 ? -11.087 6.304 -9.180 1.00 17.91 405 VAL A N 1
ATOM 643 C CA . VAL A 1 72 ? -10.084 5.256 -9.082 1.00 24.68 405 VAL A CA 1
ATOM 644 C C . VAL A 1 72 ? -10.396 4.292 -7.938 1.00 26.97 405 VAL A C 1
ATOM 645 O O . VAL A 1 72 ? -10.636 4.708 -6.803 1.00 26.61 405 VAL A O 1
ATOM 649 N N . ALA A 1 73 ? -10.407 3.001 -8.260 1.00 32.63 406 ALA A N 1
ATOM 650 C CA . ALA A 1 73 ? -10.803 1.962 -7.312 1.00 39.50 406 ALA A CA 1
ATOM 651 C C . ALA A 1 73 ? -9.848 1.844 -6.128 1.00 40.40 406 ALA A C 1
ATOM 652 O O . ALA A 1 73 ? -8.630 1.903 -6.293 1.00 41.50 406 ALA A O 1
ATOM 654 N N . GLY A 1 74 ? -10.414 1.670 -4.937 1.00 38.09 407 GLY A N 1
ATOM 655 C CA . GLY A 1 74 ? -9.628 1.498 -3.729 1.00 41.52 407 GLY A CA 1
ATOM 656 C C . GLY A 1 74 ? -9.309 2.810 -3.040 1.00 45.55 407 GLY A C 1
ATOM 657 O O . GLY A 1 74 ? -8.938 2.832 -1.867 1.00 51.61 407 GLY A O 1
ATOM 658 N N . GLU A 1 75 ? -9.461 3.907 -3.774 1.00 38.95 408 GLU A N 1
ATOM 659 C CA . GLU A 1 75 ? -9.151 5.234 -3.256 1.00 37.23 408 GLU A CA 1
ATOM 660 C C . GLU A 1 75 ? -10.413 5.979 -2.844 1.00 35.85 408 GLU A C 1
ATOM 661 O O . GLU A 1 75 ? -11.513 5.660 -3.299 1.00 38.64 408 GLU A O 1
ATOM 667 N N . ARG A 1 76 ? -10.247 6.979 -1.986 1.00 29.11 409 ARG A N 1
ATOM 668 C CA . ARG A 1 76 ? -11.363 7.811 -1.558 1.00 31.08 409 ARG A CA 1
ATOM 669 C C . ARG A 1 76 ? -11.418 9.096 -2.379 1.00 26.82 409 ARG A C 1
ATOM 670 O O . ARG A 1 76 ? -12.498 9.587 -2.711 1.00 24.20 409 ARG A O 1
ATOM 678 N N . TYR A 1 77 ? -10.244 9.634 -2.703 1.00 18.30 410 TYR A N 1
ATOM 679 C CA . TYR A 1 77 ? -10.153 10.982 -3.260 1.00 13.79 410 TYR A CA 1
ATOM 680 C C . TYR A 1 77 ? -9.327 11.068 -4.542 1.00 14.12 410 TYR A C 1
ATOM 681 O O . TYR A 1 77 ? -8.794 12.129 -4.871 1.00 14.27 410 TYR A O 1
ATOM 690 N N . VAL A 1 78 ? -9.237 9.958 -5.264 1.00 13.15 411 VAL A N 1
ATOM 691 C CA . VAL A 1 78 ? -8.479 9.895 -6.505 1.00 12.98 411 VAL A CA 1
ATOM 692 C C . VAL A 1 78 ? -9.423 9.670 -7.683 1.00 12.43 411 VAL A C 1
ATOM 693 O O . VAL A 1 78 ? -10.233 8.737 -7.687 1.00 14.04 411 VAL A O 1
ATOM 697 N N . TYR A 1 79 ? -9.320 10.547 -8.678 1.00 10.71 412 TYR A N 1
ATOM 698 C CA . TYR A 1 79 ? -10.172 10.504 -9.852 1.00 10.94 412 TYR A CA 1
ATOM 699 C C . TYR A 1 79 ? -9.301 10.670 -11.077 1.00 11.99 412 TYR A C 1
ATOM 700 O O . TYR A 1 79 ? -8.128 11.017 -10.976 1.00 11.68 412 TYR A O 1
ATOM 709 N N . LYS A 1 80 ? -9.865 10.421 -12.249 1.00 11.42 413 LYS A N 1
ATOM 710 C CA . LYS A 1 80 ? -9.147 10.756 -13.466 1.00 11.20 413 LYS A CA 1
ATOM 711 C C . LYS A 1 80 ? -10.076 11.375 -14.474 1.00 10.88 413 LYS A C 1
ATOM 712 O O . LYS A 1 80 ? -11.270 11.071 -14.498 1.00 12.36 413 LYS A O 1
ATOM 718 N N . PHE A 1 81 ? -9.539 12.283 -15.279 1.00 9.42 414 PHE A N 1
ATOM 719 C CA . PHE A 1 81 ? -10.282 12.768 -16.422 1.00 9.44 414 PHE A CA 1
ATOM 720 C C . PHE A 1 81 ? -10.270 11.715 -17.509 1.00 10.66 414 PHE A C 1
ATOM 721 O O . PHE A 1 81 ? -9.254 11.063 -17.769 1.00 13.44 414 PHE A O 1
ATOM 729 N N . VAL A 1 82 ? -11.416 11.550 -18.146 1.00 10.22 415 VAL A N 1
ATOM 730 C CA . VAL A 1 82 ? -11.537 10.577 -19.210 1.00 11.04 415 VAL A CA 1
ATOM 731 C C . VAL A 1 82 ? -11.053 11.174 -20.523 1.00 13.05 415 VAL A C 1
ATOM 732 O O . VAL A 1 82 ? -11.462 12.270 -20.911 1.00 17.51 415 VAL A O 1
ATOM 736 N N A CYS A 1 83 ? -10.172 10.422 -21.173 0.35 15.18 416 CYS A N 1
ATOM 737 N N B CYS A 1 83 ? -10.143 10.482 -21.197 0.65 14.03 416 CYS A N 1
ATOM 738 C CA A CYS A 1 83 ? -9.671 10.727 -22.499 0.35 18.08 416 CYS A CA 1
ATOM 739 C CA B CYS A 1 83 ? -9.716 10.913 -22.524 0.65 19.16 416 CYS A CA 1
ATOM 740 C C A CYS A 1 83 ? -10.419 9.866 -23.501 0.35 17.44 416 CYS A C 1
ATOM 741 C C B CYS A 1 83 ? -10.335 10.018 -23.582 0.65 17.51 416 CYS A C 1
ATOM 742 O O A CYS A 1 83 ? -9.997 8.751 -23.808 0.35 13.88 416 CYS A O 1
ATOM 743 O O B CYS A 1 83 ? -9.744 9.025 -23.994 0.65 19.32 416 CYS A O 1
ATOM 748 N N . ASP A 1 84 ? -11.550 10.357 -23.992 1.00 11.96 417 ASP A N 1
ATOM 749 C CA . ASP A 1 84 ? -12.208 9.655 -25.078 1.00 11.16 417 ASP A CA 1
ATOM 750 C C . ASP A 1 84 ? -12.957 10.639 -25.955 1.00 9.68 417 ASP A C 1
ATOM 751 O O . ASP A 1 84 ? -13.173 11.785 -25.557 1.00 10.19 417 ASP A O 1
ATOM 756 N N . PRO A 1 85 ? -13.281 10.225 -27.172 1.00 8.27 418 PRO A N 1
ATOM 757 C CA . PRO A 1 85 ? -13.886 11.184 -28.101 1.00 8.64 418 PRO A CA 1
ATOM 758 C C . PRO A 1 85 ? -15.158 11.829 -27.554 1.00 8.57 418 PRO A C 1
ATOM 759 O O . PRO A 1 85 ? -15.392 13.029 -27.735 1.00 9.26 418 PRO A O 1
ATOM 763 N N . GLU A 1 86 ? -15.980 11.042 -26.870 1.00 8.41 419 GLU A N 1
ATOM 764 C CA . GLU A 1 86 ? -17.254 11.549 -26.406 1.00 8.68 419 GLU A CA 1
ATOM 765 C C . GLU A 1 86 ? -17.092 12.542 -25.249 1.00 8.55 419 GLU A C 1
ATOM 766 O O . GLU A 1 86 ? -17.758 13.583 -25.217 1.00 8.63 419 GLU A O 1
ATOM 772 N N . ALA A 1 87 ? -16.209 12.222 -24.305 1.00 7.57 420 ALA A N 1
ATOM 773 C CA . ALA A 1 87 ? -15.945 13.127 -23.191 1.00 7.63 420 ALA A CA 1
ATOM 774 C C . ALA A 1 87 ? -15.338 14.438 -23.686 1.00 8.45 420 ALA A C 1
ATOM 775 O O . ALA A 1 87 ? -15.633 15.505 -23.143 1.00 8.83 420 ALA A O 1
ATOM 777 N N . LEU A 1 88 ? -14.496 14.367 -24.712 1.00 8.54 421 LEU A N 1
ATOM 778 C CA . LEU A 1 88 ? -13.896 15.583 -25.251 1.00 8.59 421 LEU A CA 1
ATOM 779 C C . LEU A 1 88 ? -14.961 16.531 -25.791 1.00 8.28 421 LEU A C 1
ATOM 780 O O . LEU A 1 88 ? -14.883 17.732 -25.569 1.00 9.53 421 LEU A O 1
ATOM 785 N N . PHE A 1 89 ? -15.971 16.004 -26.470 1.00 7.98 422 PHE A N 1
ATOM 786 C CA . PHE A 1 89 ? -17.062 16.861 -26.925 1.00 7.96 422 PHE A CA 1
ATOM 787 C C . PHE A 1 89 ? -17.748 17.580 -25.749 1.00 9.00 422 PHE A C 1
ATOM 788 O O . PHE A 1 89 ? -18.010 18.777 -25.822 1.00 9.31 422 PHE A O 1
ATOM 796 N N . SER A 1 90 ? -18.045 16.842 -24.682 1.00 9.48 423 SER A N 1
ATOM 797 C CA . SER A 1 90 ? -18.717 17.431 -23.525 1.00 9.16 423 SER A CA 1
ATOM 798 C C . SER A 1 90 ? -17.871 18.517 -22.888 1.00 10.12 423 SER A C 1
ATOM 799 O O . SER A 1 90 ? -18.382 19.567 -22.477 1.00 11.37 423 SER A O 1
ATOM 802 N N . MET A 1 91 ? -16.573 18.268 -22.803 1.00 9.00 424 MET A N 1
ATOM 803 C CA . MET A 1 91 ? -15.649 19.251 -22.260 1.00 11.09 424 MET A CA 1
ATOM 804 C C . MET A 1 91 ? -15.437 20.455 -23.177 1.00 12.27 424 MET A C 1
ATOM 805 O O . MET A 1 91 ? -15.214 21.574 -22.693 1.00 12.29 424 MET A O 1
ATOM 810 N N . ALA A 1 92 ? -15.530 20.242 -24.489 1.00 10.26 425 ALA A N 1
ATOM 811 C CA . ALA A 1 92 ? -15.369 21.321 -25.461 1.00 10.20 425 ALA A CA 1
ATOM 812 C C . ALA A 1 92 ? -16.579 22.249 -25.481 1.00 11.45 425 ALA A C 1
ATOM 813 O O . ALA A 1 92 ? -16.457 23.426 -25.844 1.00 12.91 425 ALA A O 1
ATOM 815 N N . PHE A 1 93 ? -17.740 21.721 -25.102 1.00 9.06 426 PHE A N 1
ATOM 816 C CA . PHE A 1 93 ? -19.000 22.456 -25.215 1.00 9.25 426 PHE A CA 1
ATOM 817 C C . PHE A 1 93 ? -19.808 22.431 -23.932 1.00 11.84 426 PHE A C 1
ATOM 818 O O . PHE A 1 93 ? -20.909 21.898 -23.895 1.00 12.56 426 PHE A O 1
ATOM 826 N N . PRO A 1 94 ? -19.270 23.042 -22.876 1.00 11.12 427 PRO A N 1
ATOM 827 C CA . PRO A 1 94 ? -19.994 23.065 -21.600 1.00 11.00 427 PRO A CA 1
ATOM 828 C C . PRO A 1 94 ? -21.304 23.845 -21.671 1.00 13.51 427 PRO A C 1
ATOM 829 O O . PRO A 1 94 ? -22.223 23.531 -20.906 1.00 16.88 427 PRO A O 1
ATOM 833 N N . ASP A 1 95 ? -21.408 24.827 -22.564 1.00 13.24 428 ASP A N 1
ATOM 834 C CA . ASP A 1 95 ? -22.541 25.752 -22.541 1.00 14.60 428 ASP A CA 1
ATOM 835 C C . ASP A 1 95 ? -23.504 25.653 -23.727 1.00 14.90 428 ASP A C 1
ATOM 836 O O . ASP A 1 95 ? -24.569 26.264 -23.718 1.00 17.33 428 ASP A O 1
ATOM 841 N N . ASN A 1 96 ? -23.144 24.882 -24.749 1.00 14.21 429 ASN A N 1
ATOM 842 C CA . ASN A 1 96 ? -23.961 24.800 -25.955 1.00 15.91 429 ASN A CA 1
ATOM 843 C C . ASN A 1 96 ? -23.544 23.594 -26.763 1.00 14.14 429 ASN A C 1
ATOM 844 O O . ASN A 1 96 ? -22.454 23.583 -27.347 1.00 16.31 429 ASN A O 1
ATOM 849 N N . GLN A 1 97 ? -24.400 22.582 -26.812 1.00 15.32 430 GLN A N 1
ATOM 850 C CA . GLN A 1 97 ? -24.061 21.378 -27.563 1.00 14.68 430 GLN A CA 1
ATOM 851 C C . GLN A 1 97 ? -24.773 21.267 -28.908 1.00 20.07 430 GLN A C 1
ATOM 852 O O . GLN A 1 97 ? -24.845 20.193 -29.511 1.00 20.11 430 GLN A O 1
ATOM 858 N N . ARG A 1 98 ? -25.275 22.406 -29.375 1.00 17.38 431 ARG A N 1
ATOM 859 C CA . ARG A 1 98 ? -25.616 22.585 -30.785 1.00 17.92 431 ARG A CA 1
ATOM 860 C C . ARG A 1 98 ? -24.910 23.835 -31.316 1.00 19.17 431 ARG A C 1
ATOM 861 O O . ARG A 1 98 ? -25.555 24.777 -31.770 1.00 20.39 431 ARG A O 1
ATOM 869 N N . PRO A 1 99 ? -23.568 23.834 -31.263 1.00 17.78 432 PRO A N 1
ATOM 870 C CA . PRO A 1 99 ? -22.745 25.022 -31.513 1.00 19.41 432 PRO A CA 1
ATOM 871 C C . PRO A 1 99 ? -22.685 25.479 -32.967 1.00 21.67 432 PRO A C 1
ATOM 872 O O . PRO A 1 99 ? -22.254 26.604 -33.219 1.00 29.78 432 PRO A O 1
ATOM 876 N N . LEU A 1 100 ? -23.107 24.636 -33.901 1.00 17.20 433 LEU A N 1
ATOM 877 C CA . LEU A 1 100 ? -22.968 24.952 -35.321 1.00 19.47 433 LEU A CA 1
ATOM 878 C C . LEU A 1 100 ? -24.242 25.549 -35.916 1.00 36.93 433 LEU A C 1
ATOM 879 O O . LEU A 1 100 ? -25.343 25.316 -35.416 1.00 37.55 433 LEU A O 1
ATOM 884 N N . LEU A 1 101 ? -24.081 26.329 -36.982 1.00 47.20 434 LEU A N 1
ATOM 885 C CA . LEU A 1 101 ? -25.210 26.978 -37.643 1.00 57.62 434 LEU A CA 1
ATOM 886 C C . LEU A 1 101 ? -26.189 25.956 -38.218 1.00 61.77 434 LEU A C 1
ATOM 887 O O . LEU A 1 101 ? -25.858 25.214 -39.144 1.00 63.55 434 LEU A O 1
#

Sequence (101 aa):
SLQLWQFLVALLDDPSNSSHFIAWTGRGMMEFKLIEPEEVARRWGIQKNNRPAMNYDKLSSRSLRYYYEKGIMQKKVAGERYVYKFVCCDPEALFSMAFPDNQRPLL

GO terms:
  GO:0005515 protein binding (F, IPI)
  GO:1990837 sequence-specific double-stranded DNA binding (F, IDA)
  GO:0000978 RNA polymerase II cis-regulatory region sequence-specifi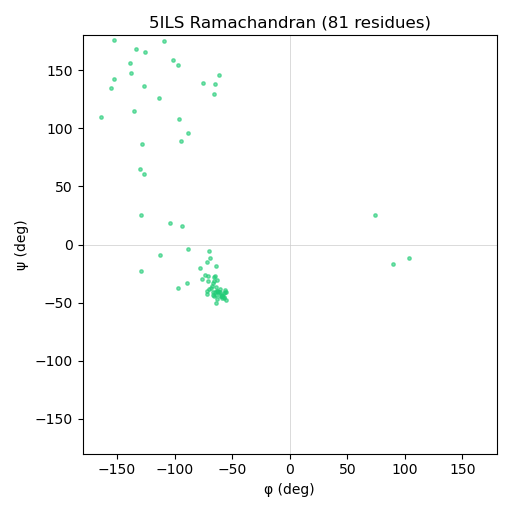c DNA binding (F, IDA)
  GO:0001228 DNA-binding transcription activator activity, RNA polymerase II-specific (F, IDA)
  GO:0045944 positive regulation of transcription by RNA polymerase II (P, IDA)
  GO:0003700 DNA-binding transcription factor activity (F, TAS)
  GO:0006366 transcription by RNA polymerase II (P, TAS)
  GO:0048935 peripheral nervous system neuron development (P, TAS)

B-factor: mean 17.7, std 11.89, range [6.98, 110.37]

Radius of gyration: 13.75 Å; Cα contacts (8 Å, |Δi|>4): 115; chains: 1; bounding box: 28×32×41 Å

CATH classification: 1.10.10.10

Secondary structure (DSSP, 8-state):
---HHHHHHHHHHSGGGTTTEEE-SSTTEEEESSHHHHHHHHHHHHT-TT--HHHHHHHHHHHHHTTSEEEPTT-SSEEEE--SHHHHHHHH-SS-S----